Protein AF-A0A7X7DX78-F1 (afdb_monomer)

Mean predicted aligned error: 5.03 Å

Sequence (82 aa):
MTAEWNQSLSVNNPLFDEQHKILISLIQSLYKNPDPQNISNCLDQLIDYAGYHFTDQEAFMLSIYYNQLVNHKQKLPFCLFW

pLDDT: mean 87.34, std 14.06, range [30.58, 97.62]

Foldseek 3Di:
DQQDDDPVPDPVDVVLSVLVRVLSVLSNQCVPDVDPVSVVVSVVVNLVSVVVSVVVVLVVCVVVVPVCSVVVVVVCPSVPPD

Secondary structure (DSSP, 8-state):
------GGG--S-HHHHHHHHHHHHHHHHHHH---HHHHHHHHHHHHHHHHHHHHHHHHHHHHTT-TTHHHHHHT-GGGG--

Radius of gyration: 14.29 Å; Cα contacts (8 Å, |Δi|>4): 43; chains: 1; bounding box: 34×31×33 Å

Structure (mmCIF, N/CA/C/O backbone):
data_AF-A0A7X7DX78-F1
#
_entry.id   AF-A0A7X7DX78-F1
#
loop_
_atom_site.group_PDB
_atom_site.id
_atom_site.type_symbol
_atom_site.label_atom_id
_atom_site.label_alt_id
_atom_site.label_comp_id
_atom_site.label_asym_id
_atom_site.label_entity_id
_atom_site.label_seq_id
_atom_site.pdbx_PDB_ins_code
_atom_site.Cartn_x
_atom_site.Cartn_y
_atom_site.Cartn_z
_atom_site.occupancy
_atom_site.B_iso_or_equiv
_atom_site.auth_seq_id
_atom_site.auth_comp_id
_atom_site.auth_asym_id
_atom_site.auth_atom_id
_atom_site.pdbx_PDB_model_num
ATOM 1 N N . MET A 1 1 ? -0.244 9.828 18.003 1.00 56.41 1 MET A N 1
ATOM 2 C CA . MET A 1 1 ? 0.440 10.371 16.811 1.00 56.41 1 MET A CA 1
ATOM 3 C C . MET A 1 1 ? -0.516 10.231 15.647 1.00 56.41 1 MET A C 1
ATOM 5 O O . MET A 1 1 ? -1.115 9.172 15.530 1.00 56.41 1 MET A O 1
ATOM 9 N N . THR A 1 2 ? -0.699 11.278 14.851 1.00 68.44 2 THR A N 1
ATOM 10 C CA . THR A 1 2 ? -1.428 11.207 13.581 1.00 68.44 2 THR A CA 1
ATOM 11 C C . THR A 1 2 ? -0.433 10.847 12.478 1.00 68.44 2 THR A C 1
ATOM 13 O O . THR A 1 2 ? 0.674 11.381 12.449 1.00 68.44 2 THR A O 1
ATOM 16 N N . ALA A 1 3 ? -0.784 9.905 11.604 1.00 79.81 3 ALA A N 1
ATOM 17 C CA . ALA A 1 3 ? -0.026 9.677 10.377 1.00 79.81 3 ALA A CA 1
ATOM 18 C C . ALA A 1 3 ? -0.433 10.750 9.360 1.00 79.81 3 ALA A C 1
ATOM 20 O O . ALA A 1 3 ? -1.625 10.952 9.143 1.00 79.81 3 ALA A O 1
ATOM 21 N N . GLU A 1 4 ? 0.518 11.452 8.748 1.00 89.31 4 GLU A N 1
ATOM 22 C CA . GLU A 1 4 ? 0.243 12.479 7.736 1.00 89.31 4 GLU A CA 1
ATOM 23 C C . GLU A 1 4 ? 1.145 12.289 6.524 1.00 89.31 4 GLU A C 1
ATOM 25 O O . GLU A 1 4 ? 2.354 12.074 6.657 1.00 89.31 4 GLU A O 1
ATOM 30 N N . TRP A 1 5 ? 0.548 12.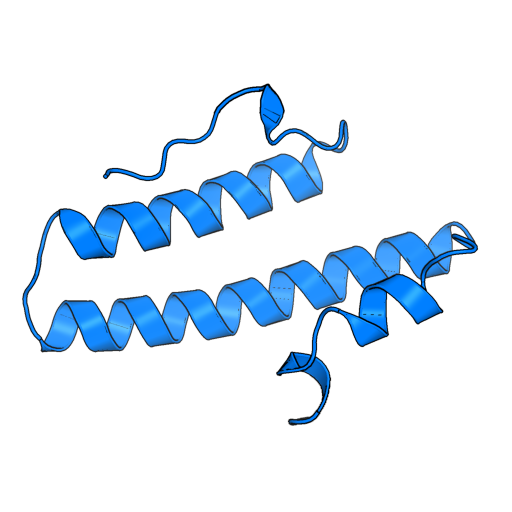377 5.333 1.00 92.75 5 TRP A N 1
ATOM 31 C CA . TRP A 1 5 ? 1.314 12.358 4.098 1.00 92.75 5 TRP A CA 1
ATOM 32 C C . TRP A 1 5 ? 2.184 13.608 4.021 1.00 92.75 5 TRP A C 1
ATOM 34 O O . TRP A 1 5 ? 1.719 14.722 4.257 1.00 92.75 5 TRP A O 1
ATOM 44 N N . ASN A 1 6 ? 3.441 13.425 3.638 1.00 93.88 6 ASN A N 1
ATOM 45 C CA . ASN A 1 6 ? 4.353 14.515 3.347 1.00 93.88 6 ASN A CA 1
ATOM 46 C C . ASN A 1 6 ? 5.388 14.062 2.310 1.00 93.88 6 ASN A C 1
ATOM 48 O O . ASN A 1 6 ? 5.519 12.872 2.024 1.00 93.88 6 ASN A O 1
ATOM 52 N N . GLN A 1 7 ? 6.149 15.013 1.766 1.00 94.62 7 GLN A N 1
ATOM 53 C CA . GLN A 1 7 ? 7.066 14.757 0.654 1.00 94.62 7 GLN A CA 1
ATOM 54 C C . GLN A 1 7 ? 8.165 13.727 0.970 1.00 94.62 7 GLN A C 1
ATOM 56 O O . GLN A 1 7 ? 8.672 13.099 0.047 1.00 94.62 7 GLN A O 1
ATOM 61 N N . SER A 1 8 ? 8.518 13.502 2.244 1.00 94.94 8 SER A N 1
ATOM 62 C CA . SER A 1 8 ? 9.519 12.482 2.610 1.00 94.94 8 SER A CA 1
ATOM 63 C C . SER A 1 8 ? 9.052 11.043 2.362 1.00 94.94 8 SER A C 1
ATOM 65 O O . SER A 1 8 ? 9.877 10.136 2.332 1.00 94.94 8 SER A O 1
ATOM 67 N N . LEU A 1 9 ? 7.746 10.840 2.162 1.00 93.06 9 LEU A N 1
ATOM 68 C CA . LEU A 1 9 ? 7.136 9.547 1.853 1.00 93.06 9 LEU A CA 1
ATOM 69 C C . LEU A 1 9 ? 6.979 9.314 0.340 1.00 93.06 9 LEU A C 1
ATOM 71 O O . LEU A 1 9 ? 6.525 8.246 -0.072 1.00 93.06 9 LEU A O 1
ATOM 75 N N . SER A 1 10 ? 7.332 10.306 -0.486 1.00 95.50 10 SER A N 1
ATOM 76 C CA . SER A 1 10 ? 7.276 10.190 -1.942 1.00 95.50 10 SER A CA 1
ATOM 77 C C . SER A 1 10 ? 8.360 9.253 -2.461 1.00 95.50 10 SER A C 1
ATOM 79 O O . SER A 1 10 ? 9.517 9.316 -2.043 1.00 95.50 10 SER A O 1
ATOM 81 N N . VAL A 1 11 ? 7.987 8.422 -3.431 1.00 93.50 11 VAL A N 1
ATOM 82 C CA . VAL A 1 11 ? 8.908 7.550 -4.175 1.00 93.50 11 VAL A CA 1
ATOM 83 C C . VAL A 1 11 ? 9.153 8.054 -5.600 1.00 93.50 11 VAL A C 1
ATOM 85 O O . VAL A 1 11 ? 9.670 7.319 -6.439 1.00 93.50 11 VAL A O 1
ATOM 88 N N . ASN A 1 12 ? 8.798 9.314 -5.884 1.00 95.00 12 ASN A N 1
ATOM 89 C CA . ASN A 1 12 ? 8.871 9.940 -7.210 1.00 95.00 12 ASN A CA 1
ATOM 90 C C . ASN A 1 12 ? 8.119 9.160 -8.303 1.00 95.00 12 ASN A C 1
ATOM 92 O O . ASN A 1 12 ? 8.466 9.227 -9.483 1.00 95.00 12 ASN A O 1
ATOM 96 N N . ASN A 1 13 ? 7.079 8.425 -7.915 1.00 94.62 13 ASN A N 1
ATOM 97 C CA . ASN A 1 13 ? 6.161 7.772 -8.832 1.00 94.62 13 ASN A CA 1
ATOM 98 C C . ASN A 1 13 ? 4.737 8.222 -8.472 1.00 94.62 13 ASN A C 1
ATOM 100 O O . ASN A 1 13 ? 4.240 7.822 -7.418 1.00 94.62 13 ASN A O 1
ATOM 104 N N . PRO A 1 14 ? 4.076 9.029 -9.326 1.00 95.81 14 PRO A N 1
ATOM 105 C CA . PRO A 1 14 ? 2.761 9.584 -9.020 1.00 95.81 14 PRO A CA 1
ATOM 106 C C . PRO A 1 14 ? 1.716 8.528 -8.654 1.00 95.81 14 PRO A C 1
ATOM 108 O O . PRO A 1 14 ? 0.913 8.765 -7.761 1.00 95.81 14 PRO A O 1
ATOM 111 N N . LEU A 1 15 ? 1.748 7.350 -9.290 1.00 95.44 15 LEU A N 1
ATOM 112 C CA . LEU A 1 15 ? 0.813 6.266 -8.985 1.00 95.44 15 LEU A CA 1
ATOM 113 C C . LEU A 1 15 ? 0.982 5.781 -7.539 1.00 95.44 15 LEU A C 1
ATOM 115 O O . LEU A 1 15 ? 0.007 5.699 -6.795 1.00 95.44 15 LEU A O 1
ATOM 119 N N . PHE A 1 16 ? 2.216 5.486 -7.131 1.00 95.88 16 PHE A N 1
ATOM 120 C CA . PHE A 1 16 ? 2.483 4.965 -5.789 1.00 95.88 16 PHE A CA 1
ATOM 121 C C . PHE A 1 16 ? 2.328 6.028 -4.707 1.00 95.88 16 PHE A C 1
ATOM 123 O O . PHE A 1 16 ? 1.864 5.712 -3.616 1.00 95.88 16 PHE A O 1
ATOM 130 N N . ASP A 1 17 ? 2.629 7.287 -5.017 1.00 96.69 17 ASP A N 1
ATOM 131 C CA . ASP A 1 17 ? 2.395 8.394 -4.093 1.00 96.69 17 ASP A CA 1
ATOM 132 C C . ASP A 1 17 ? 0.896 8.590 -3.812 1.00 96.69 17 ASP A C 1
ATOM 134 O O . ASP A 1 17 ? 0.513 8.820 -2.665 1.00 96.69 17 ASP A O 1
ATOM 138 N N . GLU A 1 18 ? 0.025 8.444 -4.818 1.00 97.62 18 GLU A N 1
ATOM 139 C CA . GLU A 1 18 ? -1.428 8.456 -4.595 1.00 97.62 18 GLU A CA 1
ATOM 140 C C . GLU A 1 18 ? -1.899 7.254 -3.765 1.00 97.62 18 GLU A C 1
ATOM 142 O O . GLU A 1 18 ? -2.690 7.416 -2.834 1.00 97.62 18 GLU A O 1
ATOM 147 N N . GLN A 1 19 ? -1.365 6.057 -4.021 1.00 97.19 19 GLN A N 1
ATOM 148 C CA . GLN A 1 19 ? -1.687 4.876 -3.212 1.00 97.19 19 GLN A CA 1
ATOM 149 C C . GLN A 1 19 ? -1.237 5.037 -1.747 1.00 97.19 19 GLN A C 1
ATOM 151 O O . GLN A 1 19 ? -1.990 4.705 -0.829 1.00 97.19 19 GLN A O 1
ATOM 156 N N . HIS A 1 20 ? -0.058 5.618 -1.495 1.00 95.69 20 H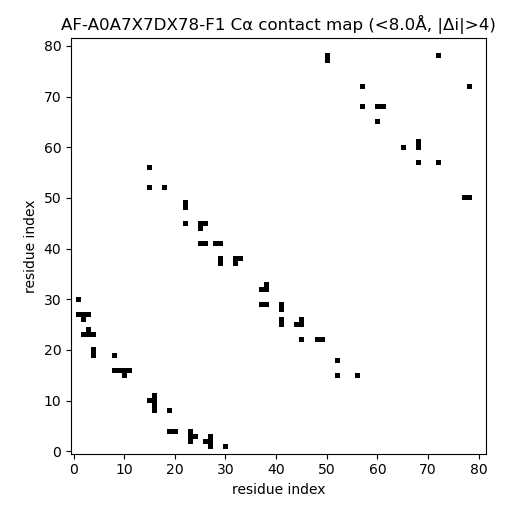IS A N 1
ATOM 157 C CA . HIS A 1 20 ? 0.397 5.927 -0.138 1.00 95.69 20 HIS A CA 1
ATOM 158 C C . HIS A 1 20 ? -0.515 6.940 0.570 1.00 95.69 20 HIS A C 1
ATOM 160 O O . HIS A 1 20 ? -0.818 6.771 1.753 1.00 95.69 20 HIS A O 1
ATOM 166 N N . LYS A 1 21 ? -0.984 7.985 -0.130 1.00 96.06 21 LYS A N 1
ATOM 167 C CA . LYS A 1 21 ? -1.945 8.949 0.435 1.00 96.06 21 LYS A CA 1
ATOM 168 C C . LYS A 1 21 ? -3.233 8.260 0.881 1.00 96.06 21 LYS A C 1
ATOM 170 O O . LYS A 1 21 ? -3.735 8.570 1.961 1.00 96.06 21 LYS A O 1
ATOM 175 N N . ILE A 1 22 ? -3.734 7.306 0.093 1.00 95.75 22 ILE A N 1
ATOM 176 C CA . ILE A 1 22 ? -4.927 6.522 0.436 1.00 95.75 22 ILE A CA 1
ATOM 177 C C . ILE A 1 22 ? -4.679 5.685 1.696 1.00 95.75 22 ILE A C 1
ATOM 179 O O . ILE A 1 22 ? -5.443 5.810 2.653 1.00 95.75 22 ILE A O 1
ATOM 183 N N . LEU A 1 23 ? -3.578 4.928 1.764 1.00 95.19 23 LEU A N 1
ATOM 184 C CA . LEU A 1 23 ? -3.207 4.165 2.966 1.00 95.19 23 LEU A CA 1
AT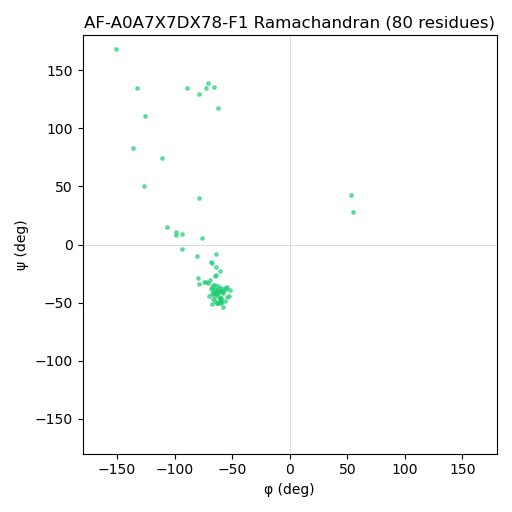OM 185 C C . LEU A 1 23 ? -3.132 5.052 4.218 1.00 95.19 23 LEU A C 1
ATOM 187 O O . LEU A 1 23 ? -3.681 4.713 5.266 1.00 95.19 23 LEU A O 1
ATOM 191 N N . ILE A 1 24 ? -2.508 6.228 4.111 1.00 94.44 24 ILE A N 1
ATOM 192 C CA . ILE A 1 24 ? -2.415 7.171 5.231 1.00 94.44 24 ILE A CA 1
ATOM 193 C C . ILE A 1 24 ? -3.790 7.720 5.613 1.00 94.44 24 ILE A C 1
ATOM 195 O O . ILE A 1 24 ? -4.070 7.858 6.800 1.00 94.44 24 ILE A O 1
ATOM 199 N N . SER A 1 25 ? -4.669 7.999 4.650 1.00 92.88 25 SER A N 1
ATOM 200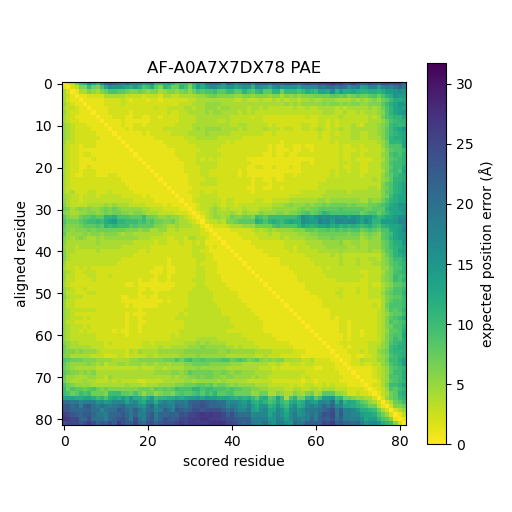 C CA . SER A 1 25 ? -6.033 8.464 4.929 1.00 92.88 25 SER A CA 1
ATOM 201 C C . SER A 1 25 ? -6.884 7.417 5.662 1.00 92.88 25 SER A C 1
ATOM 203 O O . SER A 1 25 ? -7.665 7.771 6.552 1.00 92.88 25 SER A O 1
ATOM 205 N N . LEU A 1 26 ? -6.685 6.127 5.364 1.00 91.94 26 LEU A N 1
ATOM 206 C CA . LEU A 1 26 ? -7.304 5.021 6.097 1.00 91.94 26 LEU A CA 1
ATOM 207 C C . LEU A 1 26 ? -6.776 4.993 7.537 1.00 91.94 26 LEU A C 1
ATOM 209 O O . LEU A 1 26 ? -7.553 5.035 8.487 1.00 91.94 26 LEU A O 1
ATOM 213 N N . ILE A 1 27 ? -5.454 5.076 7.719 1.00 90.56 27 ILE A N 1
ATOM 214 C CA . ILE A 1 27 ? -4.838 5.156 9.052 1.00 90.56 27 ILE A CA 1
ATOM 215 C C . ILE A 1 27 ? -5.355 6.375 9.836 1.00 90.56 27 ILE A C 1
ATOM 217 O O . ILE A 1 27 ? -5.665 6.271 11.020 1.00 90.56 27 ILE A O 1
ATOM 221 N N . GLN A 1 28 ? -5.500 7.535 9.195 1.00 90.44 28 GLN A N 1
ATOM 222 C CA . GLN A 1 28 ? -6.081 8.729 9.815 1.00 90.44 28 GLN A CA 1
ATOM 223 C C . GLN A 1 28 ? -7.537 8.523 10.242 1.00 90.44 28 GLN A C 1
ATOM 225 O O . GLN A 1 28 ? -7.957 9.070 11.263 1.00 90.44 28 GLN A O 1
ATOM 230 N N . SER A 1 29 ? -8.306 7.751 9.475 1.00 87.06 29 SER A N 1
ATOM 231 C CA . SER A 1 29 ? -9.713 7.471 9.767 1.00 87.06 29 SER A CA 1
ATOM 232 C C . SER A 1 29 ? -9.874 6.643 11.044 1.00 87.06 29 SER A C 1
ATOM 234 O O . SER A 1 29 ? -10.777 6.943 11.828 1.00 87.06 29 SER A O 1
ATOM 236 N N . LEU A 1 30 ? -8.936 5.727 11.331 1.00 86.31 30 LEU A N 1
ATOM 237 C CA . LEU A 1 30 ? -8.879 4.991 12.606 1.00 86.31 30 LEU A CA 1
ATOM 238 C C . LEU A 1 30 ? -8.803 5.926 13.822 1.00 86.31 30 LEU A C 1
ATOM 240 O O . LEU A 1 30 ? -9.411 5.654 14.854 1.00 86.31 30 LEU A O 1
ATOM 244 N N . TYR A 1 31 ? -8.076 7.041 13.710 1.00 83.25 31 TYR A N 1
ATOM 245 C CA . TYR A 1 31 ? -7.916 7.990 14.816 1.00 83.25 31 TYR A CA 1
ATOM 246 C C . TYR A 1 31 ? -9.109 8.935 14.989 1.00 83.25 31 TYR A C 1
ATOM 248 O O . TYR A 1 31 ? -9.348 9.412 16.097 1.00 83.25 31 TYR A O 1
ATOM 256 N N . LYS A 1 32 ? -9.837 9.245 13.909 1.00 84.00 32 LYS A N 1
ATOM 257 C CA . LYS A 1 32 ? -10.913 10.249 13.931 1.00 84.00 32 LYS A CA 1
ATOM 258 C C . LYS A 1 32 ? -12.211 9.723 14.543 1.00 84.00 32 LYS A C 1
ATOM 260 O O . LYS A 1 32 ? -12.902 10.494 15.197 1.00 84.00 32 LYS A O 1
ATOM 265 N N . ASN A 1 33 ? -12.530 8.443 14.348 1.00 79.56 33 ASN A N 1
ATOM 266 C CA . ASN A 1 33 ? -13.774 7.830 14.823 1.00 79.56 33 ASN A CA 1
ATOM 267 C C . ASN A 1 33 ? -13.498 6.447 15.441 1.00 79.56 33 ASN A C 1
ATOM 269 O O . ASN A 1 33 ? -13.678 5.437 14.760 1.00 79.56 33 ASN A O 1
ATOM 273 N N . PRO A 1 34 ? -13.081 6.372 16.720 1.00 78.31 34 PRO A N 1
ATOM 274 C CA . PRO A 1 34 ? -12.646 5.128 17.363 1.00 78.31 34 PRO A CA 1
ATOM 275 C C . PRO A 1 34 ? -13.813 4.229 17.820 1.00 78.31 34 PRO A C 1
ATOM 277 O O . PRO A 1 34 ? -13.778 3.637 18.897 1.00 78.31 34 PRO A O 1
ATOM 280 N N . ASP A 1 35 ? -14.870 4.135 17.017 1.00 90.12 35 ASP A N 1
ATOM 281 C CA . ASP A 1 35 ? -15.934 3.151 17.218 1.00 90.12 35 ASP A CA 1
ATOM 282 C C . ASP A 1 35 ? -15.413 1.745 16.844 1.00 90.12 35 ASP A C 1
ATOM 284 O O . ASP A 1 35 ? -14.787 1.607 15.791 1.00 90.12 35 ASP A O 1
ATOM 288 N N . PRO A 1 36 ? -15.659 0.697 17.656 1.00 88.88 36 PRO A N 1
ATOM 289 C CA . PRO A 1 36 ? -15.194 -0.659 17.367 1.00 88.88 36 PRO A CA 1
ATOM 290 C C . PRO A 1 36 ? -15.556 -1.177 15.968 1.00 88.88 36 PRO A C 1
ATOM 292 O O . PRO A 1 36 ? -14.725 -1.830 15.334 1.00 88.88 36 PRO A O 1
ATOM 295 N N . GLN A 1 37 ? -16.758 -0.874 15.463 1.00 88.75 37 GLN A N 1
ATOM 296 C CA . GLN A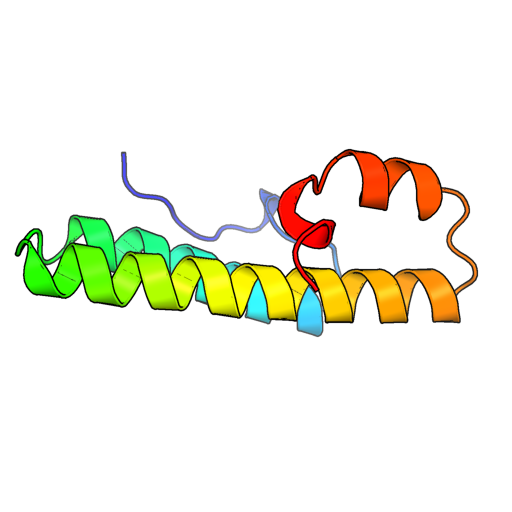 1 37 ? -17.177 -1.332 14.136 1.00 88.75 37 GLN A CA 1
ATOM 297 C C . GLN A 1 37 ? -16.407 -0.609 13.024 1.00 88.75 37 GLN A C 1
ATOM 299 O O . GLN A 1 37 ? -15.922 -1.243 12.087 1.00 88.75 37 GLN A O 1
ATOM 304 N N . ASN A 1 38 ? -16.246 0.707 13.144 1.00 86.38 38 ASN A N 1
ATOM 305 C CA . ASN A 1 38 ? -15.446 1.518 12.234 1.00 86.38 38 ASN A CA 1
ATOM 306 C C . ASN A 1 38 ? -13.972 1.118 12.253 1.00 86.38 38 ASN A C 1
ATOM 308 O O . ASN A 1 38 ? -13.350 1.081 11.195 1.00 86.38 38 ASN A O 1
ATOM 312 N N . ILE A 1 39 ? -13.420 0.785 13.423 1.00 91.00 39 ILE A N 1
ATOM 313 C CA . ILE A 1 39 ? -12.051 0.275 13.539 1.00 91.00 39 ILE A CA 1
ATOM 314 C C . ILE A 1 39 ? -11.913 -1.030 12.753 1.00 91.00 39 ILE A C 1
ATOM 316 O O . ILE A 1 39 ? -11.004 -1.126 11.935 1.00 91.00 39 ILE A O 1
ATOM 320 N N . SER A 1 40 ? -12.819 -1.996 12.945 1.00 92.00 40 SER A N 1
ATOM 321 C CA . SER A 1 40 ? -12.789 -3.265 12.201 1.00 92.00 40 SER A CA 1
ATOM 322 C C . SER A 1 40 ? -12.857 -3.026 10.693 1.00 92.00 40 SER A C 1
ATOM 324 O O . SER A 1 40 ? -11.951 -3.422 9.970 1.00 92.00 40 SER A O 1
ATOM 326 N N . ASN A 1 41 ? -13.866 -2.282 10.233 1.00 92.25 41 ASN A N 1
ATOM 327 C CA . ASN A 1 41 ? -14.060 -2.002 8.809 1.00 92.25 41 ASN A CA 1
ATOM 328 C C . ASN A 1 41 ? -12.853 -1.278 8.192 1.00 92.25 41 ASN A C 1
ATOM 330 O O . ASN A 1 41 ? -12.472 -1.538 7.054 1.00 92.25 41 ASN A O 1
ATOM 334 N N . CYS A 1 42 ? -12.254 -0.342 8.928 1.00 91.88 42 CYS A N 1
ATOM 335 C CA . CYS A 1 42 ? -11.108 0.413 8.448 1.00 91.88 42 CYS A CA 1
ATOM 336 C C . CYS A 1 42 ? -9.821 -0.426 8.444 1.00 91.88 42 CYS A C 1
ATOM 338 O O . CYS A 1 42 ? -8.972 -0.212 7.580 1.00 91.88 42 CYS A O 1
ATOM 340 N N . LEU A 1 43 ? -9.662 -1.372 9.377 1.00 92.00 43 LEU A N 1
ATOM 341 C CA . LEU A 1 43 ? -8.560 -2.336 9.355 1.00 92.00 43 LEU A CA 1
ATOM 342 C C . LEU A 1 43 ? -8.691 -3.298 8.171 1.00 92.00 43 LEU A C 1
ATOM 344 O O . LEU A 1 43 ? -7.696 -3.519 7.487 1.00 92.00 43 LEU A O 1
ATOM 348 N N . ASP A 1 44 ? -9.899 -3.787 7.883 1.00 93.38 44 ASP A N 1
ATOM 349 C CA . ASP A 1 44 ? -10.164 -4.639 6.716 1.00 93.38 44 ASP A CA 1
ATOM 350 C C . ASP A 1 44 ? -9.805 -3.901 5.417 1.00 93.38 44 ASP A C 1
ATOM 352 O O . ASP A 1 44 ? -9.005 -4.381 4.616 1.00 93.38 44 ASP A O 1
ATOM 356 N N . GLN A 1 45 ? -10.280 -2.658 5.264 1.00 94.44 45 GLN A N 1
ATOM 357 C CA . GLN A 1 45 ? -9.932 -1.809 4.119 1.00 94.44 45 GLN A CA 1
ATOM 358 C C . GLN A 1 45 ? -8.429 -1.538 4.011 1.00 94.44 45 GLN A C 1
ATOM 360 O O . GLN A 1 45 ? -7.891 -1.474 2.906 1.00 94.44 45 GLN A O 1
ATOM 365 N N . LEU A 1 46 ? -7.741 -1.356 5.140 1.00 93.12 46 LEU A N 1
ATOM 366 C CA . LEU A 1 46 ? -6.300 -1.125 5.152 1.00 93.12 46 LEU A CA 1
ATOM 367 C C . LEU A 1 46 ? -5.533 -2.366 4.683 1.00 93.12 46 LEU A C 1
ATOM 369 O O . LEU A 1 46 ? -4.587 -2.223 3.911 1.00 93.12 46 LEU A O 1
ATOM 373 N N . ILE A 1 47 ? -5.941 -3.559 5.125 1.00 92.56 47 ILE A N 1
ATOM 374 C CA . ILE A 1 47 ? -5.340 -4.834 4.713 1.00 92.56 47 ILE A CA 1
ATOM 375 C C . ILE A 1 47 ? -5.548 -5.053 3.212 1.00 92.56 47 ILE A C 1
ATOM 377 O O . ILE A 1 47 ? -4.574 -5.281 2.491 1.00 92.56 47 ILE A O 1
ATOM 381 N N . ASP A 1 48 ? -6.784 -4.908 2.734 1.00 93.94 48 ASP A N 1
ATOM 382 C CA . ASP A 1 48 ? -7.126 -5.090 1.321 1.00 93.94 48 ASP A CA 1
ATOM 383 C C . ASP A 1 48 ? -6.350 -4.112 0.430 1.00 93.94 48 ASP A C 1
ATOM 385 O O . ASP A 1 48 ? -5.723 -4.502 -0.561 1.00 93.94 48 ASP A O 1
ATOM 389 N N . TYR A 1 49 ? -6.335 -2.830 0.806 1.00 95.25 49 TYR A N 1
ATOM 390 C CA . TYR A 1 49 ? -5.675 -1.801 0.010 1.00 95.25 49 TYR A CA 1
ATOM 391 C C . TYR A 1 49 ? -4.147 -1.912 0.056 1.00 95.25 49 TYR A C 1
ATOM 393 O O . TYR A 1 49 ? -3.483 -1.639 -0.945 1.00 95.25 49 TYR A O 1
ATOM 401 N N . ALA A 1 50 ? -3.569 -2.357 1.176 1.00 93.06 50 ALA A N 1
ATOM 402 C CA . ALA A 1 50 ? -2.143 -2.664 1.249 1.00 93.06 50 ALA A CA 1
ATOM 403 C C . ALA A 1 50 ? -1.777 -3.829 0.316 1.00 93.06 50 ALA A C 1
ATOM 405 O O . ALA A 1 50 ? -0.782 -3.742 -0.403 1.00 93.06 50 ALA A O 1
ATOM 406 N N . GLY A 1 51 ? -2.601 -4.881 0.260 1.00 92.00 51 GLY A N 1
ATOM 407 C CA . GLY A 1 51 ? -2.415 -5.994 -0.676 1.00 92.00 51 GLY A CA 1
ATOM 408 C C . GLY A 1 51 ? -2.437 -5.546 -2.140 1.00 92.00 51 GLY A C 1
ATOM 409 O O . GLY A 1 51 ? -1.547 -5.905 -2.918 1.00 92.00 51 GLY A O 1
ATOM 410 N N . TYR A 1 52 ? -3.405 -4.702 -2.504 1.00 93.31 52 TYR A N 1
ATOM 411 C CA . TYR A 1 52 ? -3.479 -4.084 -3.829 1.00 93.31 52 TYR A CA 1
ATOM 412 C C . TYR A 1 52 ? -2.230 -3.238 -4.145 1.00 93.31 52 TYR A C 1
ATOM 414 O O . TYR A 1 52 ? -1.586 -3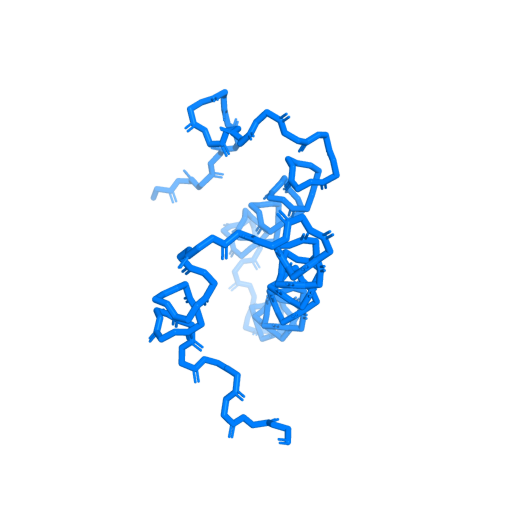.441 -5.174 1.00 93.31 52 TYR A O 1
ATOM 422 N N . HIS A 1 53 ? -1.838 -2.350 -3.229 1.00 94.38 53 HIS A N 1
ATOM 423 C CA . HIS A 1 53 ? -0.667 -1.484 -3.372 1.00 94.38 53 HIS A CA 1
ATOM 424 C C . HIS A 1 53 ? 0.628 -2.270 -3.623 1.00 94.38 53 HIS A C 1
ATOM 426 O O . HIS A 1 53 ? 1.377 -1.963 -4.553 1.00 94.38 53 HIS A O 1
ATOM 432 N N . PHE A 1 54 ? 0.886 -3.309 -2.824 1.00 92.19 54 PHE A N 1
ATOM 433 C CA . PHE A 1 54 ? 2.085 -4.130 -2.984 1.00 92.19 54 PHE A CA 1
ATOM 434 C C . PHE A 1 54 ? 2.067 -4.935 -4.284 1.00 92.19 54 PHE A C 1
ATOM 436 O O . PHE A 1 54 ? 3.102 -5.053 -4.939 1.00 92.19 54 PHE A O 1
ATOM 443 N N . THR A 1 55 ? 0.898 -5.423 -4.706 1.00 93.88 55 THR A N 1
ATOM 444 C CA . THR A 1 55 ? 0.747 -6.120 -5.991 1.00 93.88 55 THR A CA 1
ATOM 445 C C . THR A 1 55 ? 1.121 -5.207 -7.163 1.00 93.88 55 THR A C 1
ATOM 447 O O . THR A 1 55 ? 1.917 -5.602 -8.018 1.00 93.88 55 THR A O 1
ATOM 450 N N . ASP A 1 56 ? 0.623 -3.967 -7.177 1.00 94.69 56 ASP A N 1
ATOM 451 C CA . ASP A 1 56 ? 0.950 -2.978 -8.211 1.00 94.69 56 ASP A CA 1
ATOM 452 C C . ASP A 1 56 ? 2.441 -2.602 -8.201 1.00 94.69 56 ASP A C 1
ATOM 454 O O . ASP A 1 56 ? 3.079 -2.527 -9.258 1.00 94.69 56 ASP A O 1
ATOM 458 N N . GLN A 1 57 ? 3.025 -2.401 -7.014 1.00 93.19 57 GLN A N 1
ATOM 459 C CA . GLN A 1 57 ? 4.455 -2.120 -6.865 1.00 93.19 57 GLN A CA 1
ATOM 460 C C . GLN A 1 57 ? 5.318 -3.252 -7.413 1.00 93.19 57 GLN A C 1
ATOM 462 O O . GLN A 1 57 ? 6.268 -3.005 -8.155 1.00 93.19 57 GLN A O 1
ATOM 467 N N . GLU A 1 58 ? 4.993 -4.497 -7.078 1.00 93.62 58 GLU A N 1
ATOM 468 C CA . GLU A 1 58 ? 5.746 -5.663 -7.528 1.00 93.62 58 GLU A CA 1
ATOM 469 C C . GLU A 1 58 ? 5.600 -5.900 -9.031 1.00 93.62 58 GLU A C 1
ATOM 471 O O . GLU A 1 58 ? 6.590 -6.226 -9.691 1.00 93.62 58 GLU A O 1
ATOM 476 N N . ALA A 1 59 ? 4.405 -5.689 -9.592 1.00 94.56 59 ALA A N 1
ATOM 477 C CA . ALA A 1 59 ? 4.174 -5.753 -11.032 1.00 94.56 59 ALA A CA 1
ATOM 478 C C . ALA A 1 59 ? 4.996 -4.692 -11.782 1.00 94.56 59 ALA A C 1
ATOM 480 O O . ALA A 1 59 ? 5.618 -4.986 -12.807 1.00 94.56 59 ALA A O 1
ATOM 481 N N . PHE A 1 60 ? 5.066 -3.470 -11.248 1.00 95.00 60 PHE A N 1
ATOM 482 C CA . PHE A 1 60 ? 5.909 -2.412 -11.798 1.00 95.00 60 PHE A CA 1
ATOM 483 C C . 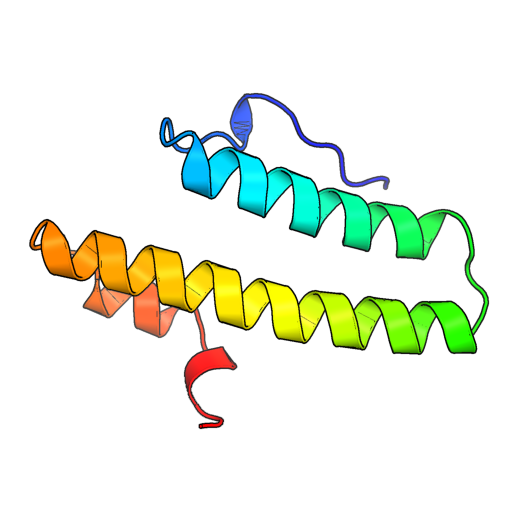PHE A 1 60 ? 7.402 -2.728 -11.667 1.00 95.00 60 PHE A C 1
ATOM 485 O O . PHE A 1 60 ? 8.140 -2.618 -12.640 1.00 95.00 60 PHE A O 1
ATOM 492 N N . MET A 1 61 ? 7.857 -3.171 -10.494 1.00 94.12 61 MET A N 1
ATOM 493 C CA . MET A 1 61 ? 9.249 -3.577 -10.277 1.00 94.12 61 MET A CA 1
ATOM 494 C C . MET A 1 61 ? 9.664 -4.701 -11.231 1.00 94.12 61 MET A C 1
ATOM 496 O O . MET A 1 61 ? 10.776 -4.680 -11.757 1.00 94.12 61 MET A O 1
ATOM 500 N N . LEU A 1 62 ? 8.773 -5.663 -11.484 1.00 95.44 62 LEU A N 1
ATOM 501 C CA . LEU A 1 62 ? 9.002 -6.736 -12.444 1.00 95.44 62 LEU A CA 1
ATOM 502 C C . LEU A 1 62 ? 9.117 -6.204 -13.879 1.00 95.44 62 LEU A C 1
ATOM 504 O O . LEU A 1 62 ? 10.028 -6.614 -14.596 1.00 95.44 62 LEU A O 1
ATOM 508 N N . SER A 1 63 ? 8.240 -5.280 -14.289 1.00 96.69 63 SER A N 1
ATOM 509 C CA . SER A 1 63 ? 8.229 -4.744 -15.660 1.00 96.69 63 SER A CA 1
ATOM 510 C C . SER A 1 63 ? 9.490 -3.951 -16.014 1.00 96.69 63 SER A C 1
ATOM 512 O O . SER A 1 63 ? 9.888 -3.919 -17.178 1.00 96.69 63 SER A O 1
ATOM 514 N N . ILE A 1 64 ? 10.154 -3.364 -15.013 1.00 95.56 64 ILE A N 1
ATOM 515 C CA . ILE A 1 64 ? 11.424 -2.641 -15.175 1.00 95.56 64 ILE A CA 1
ATOM 516 C C . ILE A 1 64 ? 12.658 -3.480 -14.806 1.00 95.56 64 ILE A C 1
ATOM 518 O O . ILE A 1 64 ? 13.758 -2.936 -14.727 1.00 95.56 64 ILE A O 1
ATOM 522 N N . TYR A 1 65 ? 12.495 -4.785 -14.554 1.00 95.00 65 TYR A N 1
ATOM 523 C CA . TYR A 1 65 ? 13.569 -5.691 -14.123 1.00 95.00 65 TYR A CA 1
ATOM 524 C C . TYR A 1 65 ? 14.339 -5.188 -12.890 1.00 95.00 65 TYR A C 1
ATOM 526 O O . TYR A 1 65 ? 15.569 -5.265 -12.817 1.00 95.00 65 TYR A O 1
ATOM 534 N N . TYR A 1 66 ? 13.619 -4.661 -11.899 1.00 93.94 66 TYR A N 1
ATOM 535 C CA . TYR A 1 66 ? 14.215 -4.132 -10.680 1.00 93.94 66 TYR A CA 1
ATOM 536 C C . TYR A 1 66 ? 14.948 -5.232 -9.898 1.00 93.94 66 TYR A C 1
ATOM 538 O O . TYR A 1 66 ? 14.352 -6.195 -9.409 1.00 93.94 66 TYR A O 1
ATOM 546 N N . ASN A 1 67 ? 16.262 -5.074 -9.748 1.00 93.56 67 ASN A N 1
ATOM 547 C CA . ASN A 1 67 ? 17.157 -6.096 -9.198 1.00 93.56 67 ASN A CA 1
ATOM 548 C C . ASN A 1 67 ? 16.893 -6.459 -7.724 1.00 93.56 67 ASN A C 1
ATOM 550 O O . ASN A 1 67 ? 17.308 -7.530 -7.289 1.00 93.56 67 ASN A O 1
ATOM 554 N N . GLN A 1 68 ? 16.192 -5.609 -6.966 1.00 91.31 68 GLN A N 1
ATOM 555 C CA . GLN A 1 68 ? 15.846 -5.866 -5.564 1.00 91.31 68 GLN A CA 1
ATOM 556 C C . GLN A 1 68 ? 14.421 -6.403 -5.362 1.00 91.31 68 GLN A C 1
ATOM 558 O O . GLN A 1 68 ? 13.984 -6.501 -4.217 1.00 91.31 68 GLN A O 1
ATOM 563 N N . LEU A 1 69 ? 13.696 -6.792 -6.421 1.00 89.06 69 LEU A N 1
ATOM 564 C CA . LEU A 1 69 ? 12.328 -7.322 -6.306 1.00 89.06 69 LEU A CA 1
ATOM 565 C C . LEU A 1 69 ? 12.223 -8.491 -5.311 1.00 89.06 69 LEU A C 1
ATOM 567 O O . LEU A 1 69 ? 11.323 -8.518 -4.477 1.00 89.06 69 LEU A O 1
ATOM 571 N N . VAL A 1 70 ? 13.168 -9.435 -5.356 1.00 88.56 70 VAL A N 1
ATOM 572 C CA . VAL A 1 70 ? 13.185 -10.592 -4.440 1.00 88.56 70 VAL A CA 1
ATOM 573 C C . VAL A 1 70 ? 13.321 -10.140 -2.985 1.00 88.56 70 VAL A C 1
ATOM 575 O O . VAL A 1 70 ? 12.569 -10.584 -2.120 1.00 88.56 70 VAL A O 1
ATOM 578 N N . ASN A 1 71 ? 14.235 -9.205 -2.724 1.00 89.25 71 ASN A N 1
ATOM 579 C CA . ASN A 1 71 ? 14.455 -8.654 -1.388 1.00 89.25 71 ASN A CA 1
ATOM 580 C C . ASN A 1 71 ? 13.273 -7.792 -0.914 1.00 89.25 71 ASN A C 1
ATOM 582 O O . ASN A 1 71 ? 13.008 -7.727 0.283 1.00 89.25 71 ASN A O 1
ATOM 586 N N . HIS A 1 72 ? 12.556 -7.139 -1.833 1.00 86.38 72 HIS A N 1
ATOM 587 C CA . HIS A 1 72 ? 11.341 -6.386 -1.5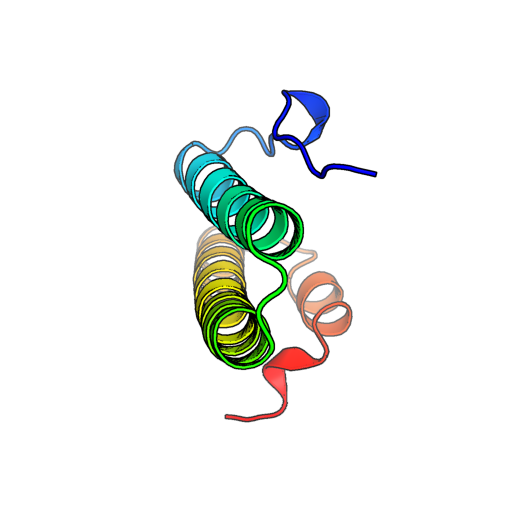28 1.00 86.38 72 HIS A CA 1
ATOM 588 C C . HIS A 1 72 ? 10.207 -7.318 -1.082 1.00 86.38 72 HIS A C 1
ATOM 590 O O . HIS A 1 72 ? 9.673 -7.135 0.009 1.00 86.38 72 HIS A O 1
ATOM 596 N N . LYS A 1 73 ? 9.924 -8.377 -1.857 1.00 85.44 73 LYS A N 1
ATOM 597 C CA . LYS A 1 73 ? 8.901 -9.390 -1.532 1.00 85.44 73 LYS A CA 1
ATOM 598 C C . LYS A 1 73 ? 9.124 -10.031 -0.159 1.00 85.44 73 LYS A C 1
ATOM 600 O O . LYS A 1 73 ? 8.177 -10.247 0.586 1.00 85.44 73 LYS A O 1
ATOM 605 N N . GLN A 1 74 ? 10.377 -10.291 0.225 1.00 85.38 74 GLN A N 1
ATOM 606 C CA . GLN A 1 74 ? 10.698 -10.869 1.540 1.00 85.38 74 GLN A CA 1
ATOM 607 C C . GLN A 1 74 ? 10.330 -9.964 2.727 1.00 85.38 74 GLN A C 1
ATOM 609 O O . GLN A 1 74 ? 10.078 -10.468 3.819 1.00 85.38 74 GLN A O 1
ATOM 614 N N . LYS A 1 75 ? 10.292 -8.639 2.536 1.00 80.69 75 LYS A N 1
ATOM 615 C CA . LYS A 1 75 ? 9.889 -7.679 3.579 1.00 80.69 75 LYS A CA 1
ATOM 616 C C . LYS A 1 75 ? 8.371 -7.566 3.727 1.00 80.69 75 LYS A C 1
ATOM 618 O O . LYS A 1 75 ? 7.911 -6.952 4.686 1.00 80.69 75 LYS A O 1
ATOM 623 N N . LEU A 1 76 ? 7.617 -8.156 2.801 1.00 69.44 76 LEU A N 1
ATOM 624 C CA . LEU A 1 76 ? 6.163 -8.139 2.742 1.00 69.44 76 LEU A CA 1
ATOM 625 C C . LEU A 1 76 ? 5.622 -9.547 3.042 1.00 69.44 76 LEU A C 1
ATOM 627 O O . LEU A 1 76 ? 5.171 -10.248 2.137 1.00 69.44 76 LEU A O 1
ATOM 631 N N . PRO A 1 77 ? 5.636 -10.005 4.311 1.00 55.88 77 PRO A N 1
ATOM 632 C CA . PRO A 1 77 ? 5.145 -11.341 4.664 1.00 55.88 77 PRO A CA 1
ATOM 633 C C . PRO A 1 77 ? 3.639 -11.530 4.395 1.00 55.88 77 PRO A C 1
ATOM 635 O O . PRO A 1 77 ? 3.143 -12.650 4.478 1.00 55.88 77 PRO A O 1
ATOM 638 N N . PHE A 1 78 ? 2.913 -10.463 4.044 1.00 52.78 78 PHE A N 1
ATOM 639 C CA . PHE A 1 78 ? 1.498 -10.509 3.675 1.00 52.78 78 PHE A CA 1
ATOM 640 C C . PHE A 1 78 ? 1.222 -11.241 2.350 1.00 52.78 78 PHE A C 1
ATOM 642 O O . PHE A 1 78 ? 0.092 -11.658 2.121 1.00 52.78 78 PHE A O 1
ATOM 649 N N . CYS A 1 79 ? 2.234 -11.483 1.509 1.00 46.12 79 CYS A N 1
ATOM 650 C CA . CYS A 1 79 ? 2.069 -12.219 0.249 1.00 46.12 79 CYS A CA 1
ATOM 651 C C . CYS A 1 79 ? 1.931 -13.753 0.403 1.00 46.12 79 CYS A C 1
ATOM 653 O O . CYS A 1 79 ? 1.895 -14.445 -0.609 1.00 46.12 79 CYS A O 1
ATOM 655 N N . LEU A 1 80 ? 1.860 -14.307 1.624 1.00 36.34 80 LEU A N 1
ATOM 656 C CA . LEU A 1 80 ? 1.732 -15.760 1.861 1.00 36.34 80 LEU A CA 1
ATOM 657 C C . LEU A 1 80 ? 0.285 -16.273 2.024 1.00 36.34 80 LEU A C 1
ATOM 659 O O . LEU A 1 80 ? 0.102 -17.439 2.368 1.00 36.34 80 LEU A O 1
ATOM 663 N N . PHE A 1 81 ? -0.736 -15.448 1.771 1.00 30.58 81 PHE A N 1
ATOM 664 C CA . PHE A 1 81 ? -2.148 -15.858 1.853 1.00 30.58 81 PHE A CA 1
ATOM 665 C C . PHE A 1 81 ? -2.950 -15.553 0.577 1.00 30.58 81 PHE A C 1
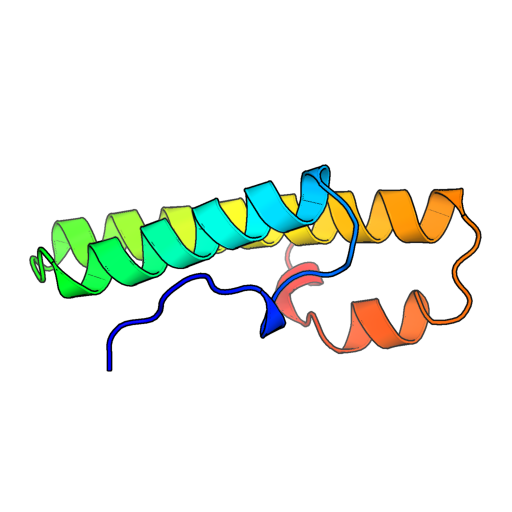ATOM 667 O O . PHE A 1 81 ? -4.043 -14.995 0.647 1.00 30.58 81 PHE A O 1
ATOM 674 N N . TRP A 1 82 ? -2.415 -15.971 -0.573 1.00 42.59 82 TRP A N 1
ATOM 675 C CA . TRP A 1 82 ? -3.199 -16.311 -1.766 1.00 42.59 82 TRP A CA 1
ATOM 676 C C . TRP A 1 82 ? -2.743 -17.668 -2.299 1.00 42.59 82 TRP A C 1
ATOM 678 O O . TRP A 1 82 ? -1.510 -17.860 -2.415 1.00 42.59 82 TRP A O 1
#

Solvent-accessible surface area (backbone atoms only — not comparable to full-atom values): 4954 Å² total; per-residue (Å²): 137,83,65,74,83,53,79,89,74,53,76,90,38,74,70,59,40,53,51,50,45,51,55,35,52,43,58,38,48,49,71,75,47,78,44,71,68,54,38,51,55,42,50,53,51,45,54,56,50,49,53,51,49,51,51,54,52,51,55,50,34,57,76,70,65,45,89,55,50,70,66,52,54,69,74,43,74,78,75,76,80,122

Nearest PDB structures (foldseek):
  1hmd-assembly1_A  TM=8.647E-01  e=1.131E-01  Themiste dyscritum